Protein AF-A0A841X138-F1 (afdb_monomer)

Mean predicted aligned error: 8.67 Å

Secondary structure (DSSP, 8-state):
-PPPPP--HHHHHHHHHHHHHHHH-TT-B-STT-BHHHHHHHHHHHHHHHHHHHHHHHHHHHHHHHHHHHHHHHHHHHHHHHHHHHHHH-TTSHHHHHTTPPPHHHHHHHHHHHHHHHHHHHHHHHHHHHTS--

Radius of gyration: 35.65 Å; Cα contacts (8 Å, |Δi|>4): 72; chains: 1; bounding box: 62×21×107 Å

Solvent-accessible surface area (backbone atoms only — not comparable to full-atom values): 7563 Å² total; per-residue (Å²): 130,78,71,79,71,79,83,59,71,66,56,57,54,48,53,57,51,49,54,53,48,41,73,76,37,71,79,41,68,76,53,97,78,50,28,48,67,52,54,52,50,54,52,52,50,52,50,53,52,49,51,54,52,38,50,51,45,52,50,52,42,51,53,51,52,53,49,56,52,50,52,53,52,48,52,55,48,51,52,51,49,53,50,49,40,28,68,75,65,30,50,63,30,69,64,28,35,73,76,71,44,76,29,50,65,58,55,52,52,52,54,50,52,53,51,52,54,51,52,53,54,52,54,55,54,53,57,59,58,66,71,69,75,125

Structure (mmCIF, N/CA/C/O backbone):
data_AF-A0A841X138-F1
#
_entry.id   AF-A0A841X138-F1
#
loop_
_atom_site.group_PDB
_atom_site.id
_atom_site.type_symbol
_atom_site.label_atom_id
_atom_site.label_alt_id
_atom_site.label_comp_id
_atom_site.label_asym_id
_atom_site.label_entity_id
_atom_site.label_seq_id
_atom_site.pdbx_PDB_ins_code
_atom_site.Cartn_x
_atom_site.Cartn_y
_atom_site.Cartn_z
_atom_site.occupancy
_atom_site.B_iso_or_equiv
_atom_site.auth_seq_id
_atom_site.auth_comp_id
_atom_site.auth_asym_id
_atom_site.auth_atom_id
_atom_site.pdbx_PDB_model_num
ATOM 1 N N . MET A 1 1 ? -3.037 4.052 -7.165 1.00 61.28 1 MET A N 1
ATOM 2 C CA . MET A 1 1 ? -3.994 4.812 -6.335 1.00 61.28 1 MET A CA 1
ATOM 3 C C . MET A 1 1 ? -3.786 4.391 -4.898 1.00 61.28 1 MET A C 1
ATOM 5 O O . MET A 1 1 ? -3.659 3.192 -4.680 1.00 61.28 1 MET A O 1
ATOM 9 N N . SER A 1 2 ? -3.688 5.354 -3.982 1.00 70.69 2 SER A N 1
ATOM 10 C CA . SER A 1 2 ? -3.553 5.088 -2.545 1.00 70.69 2 SER A CA 1
ATOM 11 C C . SER A 1 2 ? -4.780 4.328 -2.035 1.00 70.69 2 SER A C 1
ATOM 13 O O . SER A 1 2 ? -5.912 4.613 -2.450 1.00 70.69 2 SER A O 1
ATOM 15 N N . GLN A 1 3 ? -4.545 3.322 -1.197 1.00 76.69 3 GLN A N 1
ATOM 16 C CA . GLN A 1 3 ? -5.586 2.559 -0.530 1.00 76.69 3 GLN A CA 1
ATOM 17 C C . GLN A 1 3 ? -6.413 3.493 0.359 1.00 76.69 3 GLN A C 1
ATOM 19 O O . GLN A 1 3 ? -5.894 4.271 1.159 1.00 76.69 3 GLN A O 1
ATOM 24 N N . ARG A 1 4 ? -7.741 3.432 0.224 1.00 83.94 4 ARG A N 1
ATOM 25 C CA . ARG A 1 4 ? -8.632 4.278 1.025 1.00 83.94 4 ARG A CA 1
ATOM 26 C C . ARG A 1 4 ? -8.639 3.784 2.468 1.00 83.94 4 ARG A C 1
ATOM 28 O O . ARG A 1 4 ? -8.944 2.619 2.717 1.00 83.94 4 ARG A O 1
ATOM 35 N N . LYS A 1 5 ? -8.374 4.688 3.415 1.00 87.56 5 LYS A N 1
ATOM 36 C CA . LYS A 1 5 ? -8.544 4.411 4.847 1.00 87.56 5 LYS A CA 1
ATOM 37 C C . LYS A 1 5 ? -9.998 4.031 5.141 1.00 87.56 5 LYS A C 1
ATOM 39 O O . LYS A 1 5 ? -10.932 4.613 4.585 1.00 87.56 5 LYS A O 1
ATOM 44 N N . ARG A 1 6 ? -10.186 3.060 6.029 1.00 90.50 6 ARG A N 1
ATOM 45 C CA . ARG A 1 6 ? -11.492 2.576 6.472 1.00 90.50 6 ARG A CA 1
ATOM 46 C C . ARG A 1 6 ? -12.051 3.480 7.568 1.00 90.50 6 ARG A C 1
ATOM 48 O O . ARG A 1 6 ? -11.351 3.818 8.520 1.00 90.50 6 ARG A O 1
ATOM 55 N N . THR A 1 7 ? -13.336 3.801 7.468 1.00 91.12 7 THR A N 1
ATOM 56 C CA . THR A 1 7 ? -14.128 4.425 8.537 1.00 91.12 7 THR A CA 1
ATOM 57 C C . THR A 1 7 ? -15.152 3.424 9.082 1.00 91.12 7 THR A C 1
ATOM 59 O O . THR A 1 7 ? -15.491 2.443 8.414 1.00 91.12 7 THR A O 1
ATOM 62 N N . SER A 1 8 ? -15.632 3.632 10.312 1.00 94.12 8 SER A N 1
ATOM 63 C CA . SER A 1 8 ? -16.603 2.739 10.957 1.00 94.12 8 SER A CA 1
ATOM 64 C C . SER A 1 8 ? -17.780 3.522 11.529 1.00 94.12 8 SER A C 1
ATOM 66 O O . SER A 1 8 ? -17.692 4.081 12.617 1.00 94.12 8 SER A O 1
ATOM 68 N N . ARG A 1 9 ? -18.920 3.490 10.828 1.00 95.38 9 ARG A N 1
ATOM 69 C CA . ARG A 1 9 ? -20.197 4.026 11.341 1.00 95.38 9 ARG A CA 1
ATOM 70 C C . ARG A 1 9 ? -20.684 3.280 12.586 1.00 95.38 9 ARG A C 1
ATOM 72 O O . ARG A 1 9 ? -21.420 3.824 13.396 1.00 95.38 9 ARG A O 1
ATOM 79 N N . VAL A 1 10 ? -20.292 2.012 12.732 1.00 96.75 10 VAL A N 1
ATOM 80 C CA . VAL A 1 10 ? -20.637 1.200 13.906 1.00 96.75 10 VAL A CA 1
ATOM 81 C C . VAL A 1 10 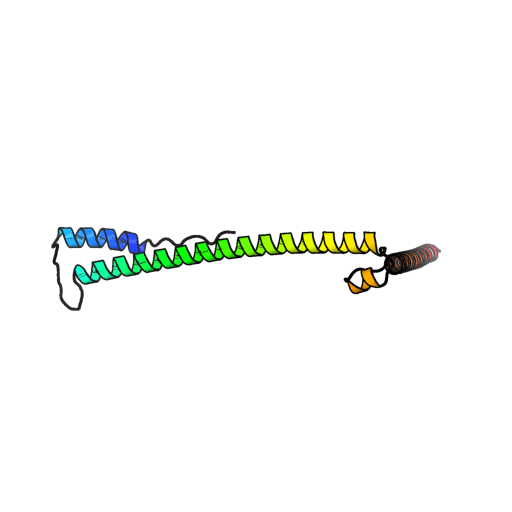? -19.946 1.745 15.154 1.00 96.75 10 VAL A C 1
ATOM 83 O O . VAL A 1 10 ? -20.585 1.801 16.197 1.00 96.75 10 VAL A O 1
ATOM 86 N N . LEU A 1 11 ? -18.684 2.176 15.036 1.00 95.88 11 LEU A N 1
ATOM 87 C CA . LEU A 1 11 ? -17.933 2.773 16.143 1.00 95.88 11 LEU A CA 1
ATOM 88 C C . LEU A 1 11 ? -18.579 4.091 16.592 1.00 95.88 11 LEU A C 1
ATOM 90 O O . LEU A 1 11 ? -18.896 4.237 17.765 1.00 95.88 11 LEU A O 1
ATOM 94 N N . GLU A 1 12 ? -18.877 4.980 15.645 1.00 95.81 12 GLU A N 1
ATOM 95 C CA . GLU A 1 12 ? -19.567 6.253 15.904 1.00 95.81 12 GLU A CA 1
ATOM 96 C C . GLU A 1 12 ? -20.919 6.037 16.610 1.00 95.81 12 GLU A C 1
ATOM 98 O O . GLU A 1 12 ? -21.197 6.609 17.664 1.00 95.81 12 GLU A O 1
ATOM 103 N N . ASN A 1 13 ? -21.740 5.120 16.092 1.00 96.9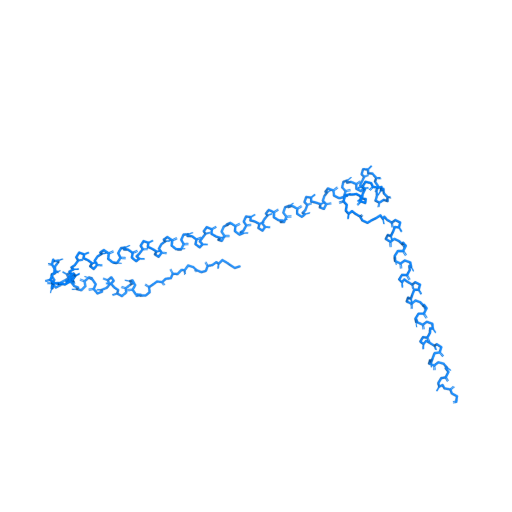4 13 ASN A N 1
ATOM 104 C CA . ASN A 1 13 ? -23.020 4.783 16.713 1.00 96.94 13 ASN A CA 1
ATOM 105 C C . ASN A 1 13 ? -22.861 4.145 18.104 1.00 96.94 13 ASN A C 1
ATOM 107 O O . ASN A 1 13 ? -23.710 4.350 18.973 1.00 96.94 13 ASN A O 1
ATOM 111 N N . ALA A 1 14 ? -21.820 3.336 18.317 1.00 96.88 14 ALA A N 1
ATOM 112 C CA . ALA A 1 14 ? -21.542 2.702 19.602 1.00 96.88 14 ALA A CA 1
ATOM 113 C C . ALA A 1 14 ? -21.140 3.734 20.664 1.00 96.88 14 ALA A C 1
ATOM 115 O O . ALA A 1 14 ? -21.632 3.660 21.786 1.00 96.88 14 ALA A O 1
ATOM 116 N N . GLU A 1 15 ? -20.325 4.725 20.304 1.00 96.06 15 GLU A N 1
ATOM 117 C CA . GLU A 1 15 ? -19.913 5.822 21.186 1.00 96.06 15 GLU A CA 1
ATOM 118 C C . GLU A 1 15 ? -21.105 6.681 21.632 1.00 96.06 15 GLU A C 1
ATOM 120 O O . GLU A 1 15 ? -21.258 6.948 22.826 1.00 96.06 15 GLU A O 1
ATOM 125 N N . LEU A 1 16 ? -22.001 7.040 20.703 1.00 97.50 16 LEU A N 1
ATOM 126 C CA . LEU A 1 16 ? -23.229 7.780 21.025 1.00 97.50 16 LEU A CA 1
ATOM 127 C C . LEU A 1 16 ? -24.126 6.998 21.995 1.00 97.50 16 LEU A C 1
ATOM 129 O O . LEU A 1 16 ? -24.616 7.543 22.986 1.00 97.50 16 LEU A O 1
ATOM 133 N N . LYS A 1 17 ? -24.312 5.697 21.745 1.00 96.62 17 LYS A N 1
ATOM 134 C CA . LYS A 1 17 ? -25.084 4.822 22.640 1.00 96.62 17 LYS A CA 1
ATOM 135 C C . LYS A 1 17 ? -24.422 4.689 24.008 1.00 96.62 17 LYS A C 1
ATOM 137 O O . LYS A 1 17 ? -25.114 4.731 25.020 1.00 96.62 17 LYS A O 1
ATOM 142 N N . PHE A 1 18 ? -23.100 4.562 24.051 1.00 96.69 18 PHE A N 1
ATOM 143 C CA . PHE A 1 18 ? -22.341 4.457 25.292 1.00 96.69 18 PHE A CA 1
ATOM 144 C C . PHE A 1 18 ? -22.454 5.721 26.154 1.00 96.69 18 PHE A C 1
ATOM 146 O O . PHE A 1 18 ? -22.628 5.618 27.369 1.00 96.69 18 PHE A O 1
ATOM 153 N N . ALA A 1 19 ? -22.438 6.906 25.536 1.00 96.00 19 ALA A N 1
ATOM 154 C CA . ALA A 1 19 ? -22.709 8.165 26.228 1.00 96.00 19 ALA A CA 1
ATOM 155 C C . ALA A 1 19 ? -24.120 8.186 26.842 1.00 96.00 19 ALA A C 1
ATOM 157 O O . ALA A 1 19 ? -24.278 8.557 28.004 1.00 96.00 19 ALA A O 1
ATOM 158 N N . GLY A 1 20 ? -25.127 7.711 26.099 1.00 96.31 20 GLY A N 1
ATOM 159 C CA . GLY A 1 20 ? -26.491 7.549 26.611 1.00 96.31 20 GLY A CA 1
ATOM 160 C C . GLY A 1 20 ? -26.578 6.585 27.800 1.00 96.31 20 GLY A C 1
ATOM 161 O O . GLY A 1 20 ? -27.198 6.910 28.807 1.00 96.31 20 GLY A O 1
ATOM 162 N N . VAL A 1 21 ? -25.901 5.433 27.732 1.00 94.94 21 VAL A N 1
ATOM 163 C CA . VAL A 1 21 ? -25.843 4.463 28.843 1.00 94.94 21 VAL A CA 1
ATOM 164 C C . VAL A 1 21 ? -25.215 5.089 30.091 1.00 94.94 21 VAL A C 1
ATOM 166 O O . VAL A 1 21 ? -25.771 4.966 31.181 1.00 94.94 21 VAL A O 1
ATOM 169 N N . LYS A 1 22 ? -24.104 5.820 29.938 1.00 93.94 22 LYS A N 1
ATOM 170 C CA . LYS A 1 22 ? -23.457 6.530 31.052 1.00 93.94 22 LYS A CA 1
ATOM 171 C C . LYS A 1 22 ? -24.341 7.606 31.675 1.00 93.94 22 LYS A C 1
ATOM 173 O O . LYS A 1 22 ? -24.268 7.799 32.883 1.00 93.94 22 LYS A O 1
ATOM 178 N N . ALA A 1 23 ? -25.162 8.288 30.877 1.00 95.44 23 ALA A N 1
ATOM 179 C CA . ALA A 1 23 ? -26.100 9.289 31.380 1.00 95.44 23 ALA A CA 1
ATOM 180 C C . ALA A 1 23 ? -27.207 8.672 32.254 1.00 95.44 23 ALA A C 1
ATOM 182 O O . ALA A 1 23 ? -27.699 9.335 33.162 1.00 95.44 23 ALA A O 1
ATOM 183 N N . ILE A 1 24 ? -27.577 7.411 32.002 1.00 93.62 24 ILE A N 1
ATOM 184 C CA . ILE A 1 24 ? -28.536 6.665 32.829 1.00 93.62 24 ILE A CA 1
ATOM 185 C C . ILE A 1 24 ? -27.866 6.206 34.128 1.00 93.62 24 ILE A C 1
ATOM 187 O O . ILE A 1 24 ? -28.371 6.463 35.217 1.00 93.62 24 ILE A O 1
ATOM 191 N N . ASN A 1 25 ? -26.739 5.500 34.013 1.00 91.69 25 ASN A N 1
ATOM 192 C CA . ASN A 1 25 ? -25.956 5.031 35.151 1.00 91.69 25 ASN A CA 1
ATOM 193 C C . ASN A 1 25 ? -24.500 4.805 34.724 1.00 91.69 25 ASN A C 1
ATOM 195 O O . ASN A 1 25 ? -24.198 3.945 33.894 1.00 91.69 25 ASN A O 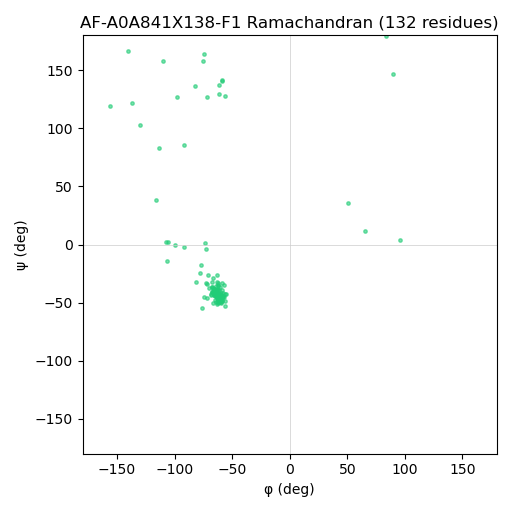1
ATOM 199 N N . THR A 1 26 ? -23.580 5.539 35.347 1.00 90.88 26 THR A N 1
ATOM 200 C CA . THR A 1 26 ? -22.142 5.460 35.068 1.00 90.88 26 THR A CA 1
ATOM 201 C C . THR A 1 26 ? -21.577 4.048 35.241 1.00 90.88 26 THR A C 1
ATOM 203 O O . THR A 1 26 ? -20.713 3.642 34.467 1.00 90.88 26 THR A O 1
ATOM 206 N N . ASN A 1 27 ? -22.093 3.278 36.200 1.00 91.50 27 ASN A N 1
ATOM 207 C CA . ASN A 1 27 ? -21.630 1.930 36.535 1.00 91.50 27 ASN A CA 1
ATOM 208 C C . ASN A 1 27 ? -22.723 0.883 36.279 1.00 91.50 27 ASN A C 1
ATOM 210 O O . ASN A 1 27 ? -22.889 -0.044 37.069 1.00 91.50 27 ASN A O 1
ATOM 214 N N . LEU A 1 28 ? -23.496 1.053 35.201 1.00 93.44 28 LEU A N 1
ATOM 215 C CA . LEU A 1 28 ? -24.522 0.091 34.811 1.00 93.44 28 LEU A CA 1
ATOM 216 C C . LEU A 1 28 ? -23.925 -1.311 34.618 1.00 93.44 28 LEU A C 1
ATOM 218 O O . LEU A 1 28 ? -22.982 -1.495 33.842 1.00 93.44 28 LEU A O 1
ATOM 222 N N . ASP A 1 29 ? -24.537 -2.288 35.279 1.00 94.19 29 ASP A N 1
ATOM 223 C CA . ASP A 1 29 ? -24.295 -3.714 35.095 1.00 94.19 29 ASP A CA 1
ATOM 224 C C . ASP A 1 29 ? -25.643 -4.437 35.073 1.00 94.19 29 ASP A C 1
ATOM 226 O O . ASP A 1 29 ? -26.441 -4.305 36.001 1.00 94.19 29 ASP A O 1
ATOM 230 N N . ILE A 1 30 ? -25.916 -5.138 33.975 1.00 92.31 30 ILE A N 1
ATOM 231 C CA . ILE A 1 30 ? -27.171 -5.862 33.738 1.00 92.31 30 ILE A CA 1
ATOM 232 C C . ILE A 1 30 ? -26.940 -7.382 33.888 1.00 92.31 30 ILE A C 1
ATOM 234 O O . ILE A 1 30 ? -27.867 -8.171 33.730 1.00 92.31 30 ILE A O 1
ATOM 238 N N . GLY A 1 31 ? -25.720 -7.812 34.234 1.00 91.75 31 GLY A N 1
ATOM 239 C CA . GLY A 1 31 ? -25.323 -9.218 34.225 1.00 91.75 31 GLY A CA 1
ATOM 240 C C . GLY A 1 31 ? -24.887 -9.697 32.837 1.00 91.75 31 GLY A C 1
ATOM 241 O O . GLY A 1 31 ? -24.841 -8.931 31.874 1.00 91.75 31 GLY A O 1
ATOM 242 N N . ASP A 1 32 ? -24.492 -10.969 32.740 1.00 85.38 32 ASP A N 1
ATOM 243 C CA . ASP A 1 32 ? -24.091 -11.631 31.486 1.00 85.38 32 ASP A CA 1
ATOM 244 C C . ASP A 1 32 ? -23.036 -10.873 30.650 1.00 85.38 32 ASP A C 1
ATOM 246 O O . ASP A 1 32 ? -23.046 -10.903 29.421 1.00 85.38 32 ASP A O 1
ATOM 250 N N . ASN A 1 33 ? -22.087 -10.197 31.311 1.00 86.81 33 ASN A N 1
ATOM 251 C CA . ASN A 1 33 ? -21.056 -9.335 30.703 1.00 86.81 33 ASN A CA 1
ATOM 252 C C . ASN A 1 33 ? -21.577 -8.070 29.995 1.00 86.81 33 ASN A C 1
ATOM 254 O O . ASN A 1 33 ? -20.803 -7.387 29.315 1.00 86.81 33 ASN A O 1
ATOM 258 N N . TYR A 1 34 ? -22.845 -7.710 30.171 1.00 91.69 34 TYR A N 1
ATOM 259 C CA . TYR A 1 34 ? -23.409 -6.464 29.664 1.00 91.69 34 TYR A CA 1
ATOM 260 C C . TYR A 1 34 ? -23.308 -5.367 30.724 1.00 91.69 34 TYR A C 1
ATOM 262 O O . TYR A 1 34 ? -24.239 -5.098 31.481 1.00 91.69 34 TYR A O 1
ATOM 270 N N . ASN A 1 35 ? -22.149 -4.710 30.754 1.00 94.50 35 ASN A N 1
ATOM 271 C CA . ASN A 1 35 ? -21.873 -3.591 31.649 1.00 94.50 35 ASN A CA 1
ATOM 272 C C . ASN A 1 35 ? -21.064 -2.483 30.963 1.00 94.50 35 ASN A C 1
ATOM 274 O O . ASN A 1 35 ? -20.487 -2.669 29.883 1.00 94.50 35 ASN A O 1
ATOM 278 N N . THR A 1 36 ? -21.002 -1.314 31.604 1.00 94.06 36 THR A N 1
ATOM 279 C CA . THR A 1 36 ? -20.297 -0.135 31.076 1.00 94.06 36 THR A CA 1
ATOM 280 C C . THR A 1 36 ? -18.810 -0.415 30.820 1.00 94.06 36 THR A C 1
ATOM 282 O O . THR A 1 36 ? -18.244 0.103 29.857 1.00 94.06 36 THR A O 1
ATOM 285 N N . ILE A 1 37 ? -18.171 -1.266 31.631 1.00 94.75 37 ILE A N 1
ATOM 286 C CA . ILE A 1 37 ? -16.751 -1.614 31.477 1.00 94.75 37 ILE A CA 1
ATOM 287 C C . ILE A 1 37 ? -16.539 -2.404 30.184 1.00 94.75 37 ILE A C 1
ATOM 289 O O . ILE A 1 37 ? -15.685 -2.045 29.373 1.00 94.75 37 ILE A O 1
ATOM 293 N N . LYS A 1 38 ? -17.337 -3.451 29.953 1.00 95.75 38 LYS A N 1
ATOM 294 C CA . LYS A 1 38 ? -17.215 -4.293 28.761 1.00 95.75 38 LYS A CA 1
ATOM 295 C C . LYS A 1 38 ? -17.563 -3.529 27.488 1.00 95.75 38 LYS A C 1
ATOM 297 O O . LYS A 1 38 ? -16.894 -3.701 26.471 1.00 95.75 38 LYS A O 1
ATOM 302 N N . PHE A 1 39 ? -18.559 -2.647 27.552 1.00 95.75 39 PHE A N 1
ATOM 303 C CA . PHE A 1 39 ? -18.911 -1.777 26.433 1.00 95.75 39 PHE A CA 1
ATOM 304 C C . PHE A 1 39 ? -17.740 -0.840 26.076 1.00 95.75 39 PHE A C 1
ATOM 306 O O . PHE A 1 39 ? -17.327 -0.791 24.917 1.00 95.75 39 PHE A O 1
ATOM 313 N N . ALA A 1 40 ? -17.128 -0.181 27.068 1.00 95.88 40 ALA A N 1
ATOM 314 C CA . ALA A 1 40 ? -15.943 0.651 26.848 1.00 95.88 40 ALA A CA 1
ATOM 315 C C . ALA A 1 40 ? -14.785 -0.145 26.224 1.00 95.88 40 ALA A C 1
ATOM 317 O O . ALA A 1 40 ? -14.183 0.302 25.251 1.00 95.88 40 ALA A O 1
ATOM 318 N N . GLN A 1 41 ? -14.511 -1.347 26.745 1.00 96.81 41 GLN A N 1
ATOM 319 C CA . GLN A 1 41 ? -13.460 -2.225 26.225 1.00 96.81 41 GLN A CA 1
ATOM 320 C C . GLN A 1 41 ? -13.667 -2.564 24.745 1.00 96.81 41 GLN A C 1
ATOM 322 O O . GLN A 1 41 ? -12.718 -2.487 23.973 1.00 96.81 41 GLN A O 1
ATOM 327 N N . LEU A 1 42 ? -14.894 -2.900 24.335 1.00 97.19 42 LEU A N 1
ATOM 328 C CA . LEU A 1 42 ? -15.197 -3.231 22.939 1.00 97.19 42 LEU A CA 1
ATOM 329 C C . LEU A 1 42 ? -15.071 -2.020 22.004 1.00 97.19 42 LEU A C 1
ATOM 331 O O . LEU A 1 42 ? -14.619 -2.171 20.867 1.00 97.19 42 LEU A O 1
ATOM 335 N N . ILE A 1 43 ? -15.445 -0.822 22.469 1.00 97.44 43 ILE A N 1
ATOM 336 C CA . ILE A 1 43 ? -15.246 0.427 21.717 1.00 97.44 43 ILE A CA 1
ATOM 337 C C . ILE A 1 43 ? -13.751 0.670 21.485 1.00 97.44 43 ILE A C 1
ATOM 339 O O . ILE A 1 43 ? -13.340 0.877 20.342 1.00 97.44 43 ILE A O 1
ATOM 343 N N . GLU A 1 44 ? -12.933 0.595 22.537 1.00 97.69 44 GLU A N 1
ATOM 344 C CA . GLU A 1 44 ? -11.487 0.819 22.419 1.00 97.69 44 GLU A CA 1
ATOM 345 C C . GLU A 1 44 ? -10.785 -0.273 21.608 1.00 97.69 44 GLU A C 1
ATOM 347 O O . GLU A 1 44 ? -9.888 0.022 20.814 1.00 97.69 44 GLU A O 1
ATOM 352 N N . GLU A 1 45 ? -11.214 -1.530 21.737 1.00 97.62 45 GLU A N 1
ATOM 353 C CA . GLU A 1 45 ? -10.703 -2.627 20.919 1.00 97.62 45 GLU A CA 1
ATOM 354 C C . GLU A 1 45 ? -10.965 -2.364 19.431 1.00 97.62 45 GLU A C 1
ATOM 356 O O 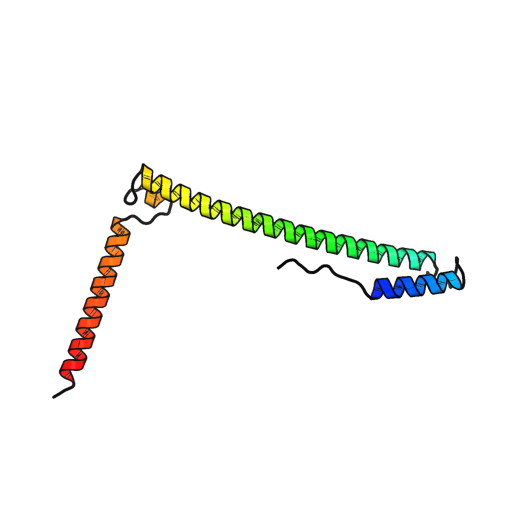. GLU A 1 45 ? -10.042 -2.428 18.611 1.00 97.62 45 GLU A O 1
ATOM 361 N N . LEU A 1 46 ? -12.204 -2.005 19.075 1.00 97.25 46 LEU A N 1
ATOM 362 C CA . LEU A 1 46 ? -12.562 -1.697 17.694 1.00 97.25 46 LEU A CA 1
ATOM 363 C C . LEU A 1 46 ? -11.799 -0.476 17.170 1.00 97.25 46 LEU A C 1
ATOM 365 O O . LEU A 1 46 ? -11.310 -0.512 16.037 1.00 97.25 46 LEU A O 1
ATOM 369 N N . ARG A 1 47 ? -11.667 0.584 17.977 1.00 97.00 47 ARG A N 1
ATOM 370 C CA . ARG A 1 47 ? -10.913 1.790 17.612 1.00 97.00 47 ARG A CA 1
ATOM 371 C C . ARG A 1 47 ? -9.450 1.457 17.326 1.00 97.00 47 ARG A C 1
ATOM 373 O O . ARG A 1 47 ? -8.961 1.766 16.241 1.00 97.00 47 ARG A O 1
ATOM 380 N N . THR A 1 48 ? -8.796 0.736 18.234 1.00 97.44 48 THR A N 1
ATOM 381 C CA . THR A 1 48 ? -7.385 0.336 18.103 1.00 97.44 48 THR A CA 1
ATOM 382 C C . THR A 1 48 ? -7.162 -0.534 16.866 1.00 97.44 48 THR A C 1
ATOM 384 O O . THR A 1 48 ? -6.215 -0.336 16.105 1.00 97.44 48 THR A O 1
ATOM 387 N N . LYS A 1 49 ? -8.051 -1.505 16.612 1.00 97.19 49 LYS A N 1
ATOM 388 C CA . LYS A 1 49 ? -7.954 -2.362 15.421 1.00 97.19 49 LYS A CA 1
ATOM 389 C C . LYS A 1 49 ? -8.173 -1.580 14.127 1.00 97.19 49 LYS A C 1
ATOM 391 O O . LYS A 1 49 ? -7.488 -1.857 13.141 1.00 97.19 49 LYS A O 1
ATOM 396 N N . LEU A 1 50 ? -9.100 -0.621 14.117 1.00 96.50 50 LEU A N 1
ATOM 397 C CA . LEU A 1 50 ? -9.356 0.230 12.956 1.00 96.50 50 LEU A CA 1
ATOM 398 C C . LEU A 1 50 ? -8.157 1.134 12.647 1.00 96.50 50 LEU A C 1
ATOM 400 O O . LEU A 1 50 ? -7.764 1.254 11.486 1.00 96.50 50 LEU A O 1
ATOM 404 N N . GLU A 1 51 ? -7.559 1.729 13.676 1.00 96.06 51 GLU A N 1
ATOM 405 C CA . GLU A 1 51 ? -6.362 2.555 13.542 1.00 96.06 51 GLU A CA 1
ATOM 406 C C . GLU A 1 51 ? -5.176 1.741 13.020 1.00 96.06 51 GLU A C 1
ATOM 408 O O . GLU A 1 51 ? -4.613 2.088 11.982 1.00 96.06 51 GLU A O 1
ATOM 413 N N . ASN A 1 52 ? -4.877 0.595 13.639 1.00 96.88 52 ASN A N 1
ATOM 414 C CA . ASN A 1 52 ? -3.811 -0.300 13.184 1.00 96.88 52 ASN A CA 1
ATOM 415 C C . ASN A 1 52 ? -3.996 -0.724 11.722 1.00 96.88 52 ASN A C 1
ATOM 417 O O . ASN A 1 52 ? -3.042 -0.715 10.946 1.00 96.88 52 ASN A O 1
ATOM 421 N N . HIS A 1 53 ? -5.225 -1.058 11.322 1.00 95.69 53 HIS A N 1
ATOM 422 C CA . HIS A 1 53 ? -5.531 -1.400 9.937 1.00 95.69 53 HIS A CA 1
ATOM 423 C C . HIS A 1 53 ? -5.223 -0.242 8.976 1.00 95.69 53 HIS A C 1
ATOM 425 O O . HIS A 1 53 ? -4.564 -0.442 7.957 1.00 95.69 53 HIS A O 1
ATOM 431 N N . ASN A 1 54 ? -5.647 0.977 9.309 1.00 95.56 54 ASN A N 1
ATOM 432 C CA . ASN A 1 54 ? -5.395 2.157 8.482 1.00 95.56 54 ASN A CA 1
ATOM 433 C C . ASN A 1 54 ? -3.907 2.538 8.423 1.00 95.56 54 ASN A C 1
ATOM 435 O O . ASN A 1 54 ? -3.437 3.020 7.386 1.00 95.56 54 ASN A O 1
ATOM 439 N N . THR A 1 55 ? -3.160 2.301 9.501 1.00 94.69 55 THR A N 1
ATOM 440 C CA . THR A 1 55 ? -1.702 2.468 9.533 1.00 94.69 55 THR A CA 1
ATOM 441 C C . THR A 1 55 ? -1.030 1.475 8.593 1.00 94.69 55 THR A C 1
ATOM 443 O O . THR A 1 55 ? -0.257 1.895 7.738 1.00 94.69 55 THR A O 1
ATOM 446 N N . ILE A 1 56 ? -1.403 0.191 8.654 1.00 95.62 56 ILE A N 1
ATOM 447 C CA . ILE A 1 56 ? -0.892 -0.843 7.739 1.00 95.62 56 ILE A CA 1
ATOM 448 C C . ILE A 1 56 ? -1.174 -0.472 6.278 1.00 95.62 56 ILE A C 1
ATOM 450 O O . ILE A 1 56 ? -0.272 -0.559 5.447 1.00 95.62 56 ILE A O 1
ATOM 454 N N . LEU A 1 57 ? -2.389 -0.010 5.956 1.00 95.25 57 LEU A N 1
ATOM 455 C CA . LEU A 1 57 ? -2.712 0.457 4.601 1.00 95.25 57 LEU A CA 1
ATOM 456 C C . LEU A 1 57 ? -1.788 1.598 4.150 1.00 95.25 57 LEU A C 1
ATOM 458 O O . LEU A 1 57 ? -1.303 1.584 3.022 1.00 95.25 57 LEU A O 1
ATOM 462 N N . SER A 1 58 ? -1.498 2.547 5.043 1.00 93.06 58 SER A N 1
ATOM 463 C CA . SER A 1 58 ? -0.597 3.668 4.742 1.00 93.06 58 SER A CA 1
ATOM 464 C C . SER A 1 58 ? 0.844 3.191 4.510 1.00 93.06 58 SER A C 1
ATOM 466 O O . SER A 1 58 ? 1.516 3.667 3.598 1.00 93.06 58 SER A O 1
ATOM 468 N N . THR A 1 59 ? 1.313 2.213 5.290 1.00 94.69 59 THR A N 1
ATOM 469 C CA . THR A 1 59 ? 2.637 1.600 5.107 1.00 94.69 59 THR A CA 1
ATOM 470 C C . THR A 1 59 ? 2.740 0.846 3.781 1.00 94.69 59 THR A C 1
ATOM 472 O O . THR A 1 59 ? 3.744 0.978 3.086 1.00 94.69 59 THR A O 1
ATOM 475 N N . ILE A 1 60 ? 1.702 0.093 3.399 1.00 94.62 60 ILE A N 1
ATOM 476 C CA . ILE A 1 60 ? 1.648 -0.613 2.108 1.00 94.62 60 ILE A CA 1
ATOM 477 C C . ILE A 1 60 ? 1.732 0.383 0.949 1.00 94.62 60 ILE A C 1
ATOM 479 O O . ILE A 1 60 ? 2.488 0.163 0.004 1.00 94.62 60 ILE A O 1
ATOM 483 N N . ASP A 1 61 ? 0.991 1.489 1.029 1.00 93.69 61 ASP A N 1
ATOM 484 C CA . ASP A 1 61 ? 1.040 2.538 0.011 1.00 93.69 61 ASP A CA 1
ATOM 485 C C . ASP A 1 61 ? 2.440 3.159 -0.111 1.00 93.69 61 ASP A C 1
ATOM 487 O O . ASP A 1 61 ? 2.933 3.314 -1.229 1.00 93.69 61 ASP A O 1
ATOM 491 N N . SER A 1 62 ? 3.102 3.469 1.013 1.00 93.31 62 SER A N 1
ATOM 492 C CA . SER A 1 62 ? 4.483 3.989 1.012 1.00 93.31 62 SER A CA 1
ATOM 493 C C . SER A 1 62 ? 5.453 2.997 0.376 1.00 93.31 62 SER A C 1
ATOM 495 O O . SER A 1 62 ? 6.179 3.344 -0.553 1.00 93.31 62 SER A O 1
ATOM 497 N N . SER A 1 63 ? 5.401 1.736 0.812 1.00 95.56 63 SER A N 1
ATOM 498 C CA . SER A 1 63 ? 6.260 0.669 0.292 1.00 95.56 63 SER A CA 1
ATOM 499 C C . SER A 1 63 ? 6.086 0.479 -1.217 1.00 95.56 63 SER A C 1
ATOM 501 O O . SER A 1 63 ? 7.064 0.300 -1.943 1.00 95.56 63 SER A O 1
ATOM 503 N N . LYS A 1 64 ? 4.850 0.585 -1.718 1.00 95.44 64 LYS A N 1
ATOM 504 C CA . LYS A 1 64 ? 4.576 0.526 -3.154 1.00 95.44 64 LYS A CA 1
ATOM 505 C C . LYS A 1 64 ? 5.223 1.686 -3.914 1.00 95.44 64 LYS A C 1
ATOM 507 O O . LYS A 1 64 ? 5.812 1.463 -4.967 1.00 95.44 64 LYS A O 1
ATOM 512 N N . ILE A 1 65 ?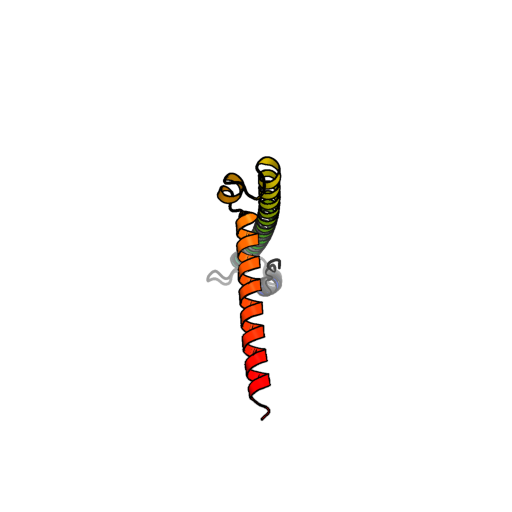 5.118 2.909 -3.395 1.00 95.94 65 ILE A N 1
ATOM 513 C CA . ILE A 1 65 ? 5.727 4.092 -4.019 1.00 95.94 65 ILE A CA 1
ATOM 514 C C . ILE A 1 65 ? 7.252 3.947 -4.068 1.00 95.94 65 ILE A C 1
ATOM 516 O O . ILE A 1 65 ? 7.857 4.226 -5.102 1.00 95.94 65 ILE A O 1
ATOM 520 N N . GLU A 1 66 ? 7.867 3.484 -2.982 1.00 96.62 66 GLU A N 1
ATOM 521 C CA . GLU A 1 66 ? 9.312 3.245 -2.911 1.00 96.62 66 GLU A CA 1
ATOM 522 C C . GLU A 1 66 ? 9.769 2.211 -3.947 1.00 96.62 66 GLU A C 1
ATOM 524 O O . GLU A 1 66 ? 10.757 2.439 -4.649 1.00 96.62 66 GLU A O 1
ATOM 529 N N . LEU A 1 67 ? 9.022 1.112 -4.104 1.00 97.50 67 LEU A N 1
ATOM 530 C CA . LEU A 1 67 ? 9.310 0.094 -5.113 1.00 97.50 67 LEU A CA 1
ATOM 531 C C . LEU A 1 67 ? 9.218 0.668 -6.532 1.00 97.50 67 LEU A C 1
ATOM 533 O O . LEU A 1 67 ? 10.164 0.535 -7.304 1.00 97.50 67 LEU A O 1
ATOM 537 N N . GLU A 1 68 ? 8.131 1.373 -6.856 1.00 97.50 68 GLU A N 1
ATOM 538 C CA . GLU A 1 68 ? 7.944 1.994 -8.176 1.00 97.50 68 GLU A CA 1
ATOM 539 C C . GLU A 1 68 ? 9.049 3.021 -8.489 1.00 97.50 68 GLU A C 1
ATOM 541 O O . GLU A 1 68 ? 9.493 3.155 -9.633 1.00 97.50 68 GLU A O 1
ATOM 546 N N . GLN A 1 69 ? 9.514 3.770 -7.486 1.00 97.88 69 GLN A N 1
ATOM 547 C CA . GLN A 1 69 ? 10.628 4.707 -7.640 1.00 97.88 69 GLN A CA 1
ATOM 548 C C . GLN A 1 69 ? 11.957 3.982 -7.873 1.00 97.88 69 GLN A C 1
ATOM 550 O O . GLN A 1 69 ? 12.741 4.398 -8.733 1.00 97.88 69 GLN A O 1
ATOM 555 N N . LEU A 1 70 ? 12.211 2.897 -7.138 1.00 98.31 70 LEU A N 1
ATOM 556 C CA . LEU A 1 70 ? 13.419 2.095 -7.294 1.00 98.31 70 LEU A CA 1
ATOM 557 C C . LEU A 1 70 ? 13.465 1.406 -8.661 1.00 98.31 70 LEU A C 1
ATOM 559 O O . LEU A 1 70 ? 14.506 1.433 -9.315 1.00 98.31 70 LEU A O 1
ATOM 563 N N . GLU A 1 71 ? 12.341 0.862 -9.126 1.00 98.38 71 GLU A N 1
ATOM 564 C CA . GLU A 1 71 ? 12.203 0.275 -10.461 1.00 98.38 71 GLU A CA 1
ATOM 565 C C . GLU A 1 71 ? 12.520 1.300 -11.552 1.00 98.38 71 GLU A C 1
ATOM 567 O O . GLU A 1 71 ? 13.349 1.038 -12.425 1.00 98.38 71 GLU A O 1
ATOM 572 N N . LYS A 1 72 ? 11.945 2.508 -11.469 1.00 98.19 72 LYS A N 1
ATOM 573 C CA . LYS A 1 72 ? 12.247 3.597 -12.415 1.00 98.19 72 LYS A CA 1
ATOM 574 C C . LYS A 1 72 ? 13.729 3.958 -12.412 1.00 98.19 72 LYS A C 1
ATOM 576 O O . LYS A 1 72 ? 14.335 4.082 -13.475 1.00 98.19 72 LYS A O 1
ATOM 581 N N . LYS A 1 73 ? 14.328 4.091 -11.225 1.00 98.38 73 LYS A N 1
ATOM 582 C CA . LYS A 1 73 ? 15.759 4.382 -11.085 1.00 98.38 73 LYS A CA 1
ATOM 583 C C . LYS A 1 73 ? 16.617 3.280 -11.707 1.00 98.38 73 LYS A C 1
ATOM 585 O O . LYS A 1 73 ? 17.597 3.591 -12.382 1.00 98.38 73 LYS A O 1
ATOM 590 N N . LEU A 1 74 ? 16.256 2.016 -11.492 1.00 98.19 74 LEU A N 1
ATOM 591 C CA . LEU A 1 74 ? 16.982 0.874 -12.035 1.00 98.19 74 LEU A CA 1
ATOM 592 C C . LEU A 1 74 ? 16.891 0.826 -13.562 1.00 98.19 74 LEU A C 1
ATOM 594 O O . LEU A 1 74 ? 17.917 0.644 -14.210 1.00 98.19 74 LEU A O 1
ATOM 598 N N . VAL A 1 75 ? 15.710 1.067 -14.140 1.00 98.25 75 VAL A N 1
ATOM 599 C CA . VAL A 1 75 ? 15.535 1.156 -15.600 1.00 98.25 75 VAL A CA 1
ATOM 600 C C . VAL A 1 75 ? 16.461 2.218 -16.191 1.00 98.25 75 VAL A C 1
ATOM 602 O O . VAL A 1 75 ? 17.269 1.900 -17.064 1.00 98.25 75 VAL A O 1
ATOM 605 N N . SER A 1 76 ? 16.436 3.447 -15.664 1.00 98.12 76 SER A N 1
ATOM 606 C CA . SER A 1 76 ? 17.316 4.517 -16.151 1.00 98.12 76 SER A CA 1
ATOM 607 C C . SER A 1 76 ? 18.800 4.194 -15.954 1.00 98.12 76 SER A C 1
ATOM 609 O O . SER A 1 76 ? 19.635 4.526 -16.795 1.00 98.12 76 SER A O 1
ATOM 611 N N . TYR A 1 77 ? 19.157 3.520 -14.859 1.00 98.12 77 TYR A N 1
ATOM 612 C CA . TYR A 1 77 ? 20.528 3.070 -14.632 1.00 98.12 77 TYR A CA 1
ATOM 613 C C . TYR A 1 77 ? 20.968 2.028 -15.670 1.00 98.12 77 TYR A C 1
ATOM 615 O O . TYR A 1 77 ? 22.058 2.146 -16.230 1.00 98.12 77 TYR A O 1
ATOM 623 N N . CYS A 1 78 ? 20.120 1.043 -15.976 1.00 96.81 78 CYS A N 1
ATOM 624 C CA . CYS A 1 78 ? 20.376 0.043 -17.011 1.00 96.81 78 CYS A CA 1
ATOM 625 C C . CYS A 1 78 ? 20.529 0.680 -18.399 1.00 96.81 78 CYS A C 1
ATOM 627 O O . CYS A 1 78 ? 21.454 0.327 -19.131 1.00 96.81 78 CYS A O 1
ATOM 629 N N . GLU A 1 79 ? 19.681 1.648 -18.752 1.00 96.81 79 GLU A N 1
ATOM 630 C CA . GLU A 1 79 ? 19.786 2.400 -20.010 1.00 96.81 79 GLU A CA 1
ATOM 631 C C . GLU A 1 79 ? 21.123 3.142 -20.118 1.00 96.81 79 GLU A C 1
ATOM 633 O O . GLU A 1 79 ? 21.830 3.022 -21.125 1.00 96.81 79 GLU A O 1
ATOM 638 N N . ASN A 1 80 ? 21.510 3.848 -19.053 1.00 97.81 80 ASN A N 1
ATOM 639 C CA . ASN A 1 80 ? 22.784 4.557 -18.978 1.00 97.81 80 ASN A CA 1
ATOM 640 C C . ASN A 1 80 ? 23.976 3.598 -19.071 1.00 97.81 80 ASN A C 1
ATOM 642 O O . ASN A 1 80 ? 24.931 3.870 -19.800 1.00 97.81 80 ASN A O 1
ATOM 646 N N . MET A 1 81 ? 23.912 2.451 -18.389 1.00 97.12 81 MET A N 1
ATOM 647 C CA . MET A 1 81 ? 24.954 1.427 -18.454 1.00 97.12 81 MET A CA 1
ATOM 648 C C . MET A 1 81 ? 25.092 0.875 -19.878 1.00 97.12 81 MET A C 1
ATOM 650 O O . MET A 1 81 ? 26.198 0.811 -20.412 1.00 97.12 81 MET A O 1
ATOM 654 N N . MET A 1 82 ? 23.979 0.555 -20.542 1.00 97.00 82 MET A N 1
ATOM 655 C CA . MET A 1 82 ? 23.991 0.094 -21.933 1.00 97.00 82 MET A CA 1
ATOM 656 C C . MET A 1 82 ? 24.551 1.147 -22.889 1.00 97.00 82 MET A C 1
ATOM 658 O O . MET A 1 82 ? 25.312 0.814 -23.804 1.00 97.00 82 MET A O 1
ATOM 662 N N . MET A 1 83 ? 24.220 2.422 -22.679 1.00 96.94 83 MET A N 1
ATOM 663 C CA . MET A 1 83 ? 24.793 3.520 -23.452 1.00 96.94 83 MET A CA 1
ATOM 664 C C . MET A 1 83 ? 26.305 3.634 -23.225 1.00 96.94 83 MET A C 1
ATOM 666 O O . MET A 1 83 ? 27.052 3.728 -24.199 1.00 96.94 83 MET A O 1
ATOM 670 N N . GLY A 1 84 ? 26.762 3.542 -21.974 1.00 97.81 84 GLY A N 1
ATOM 671 C CA . GLY A 1 84 ? 28.178 3.561 -21.608 1.00 97.81 84 GLY A CA 1
ATOM 672 C C . GLY A 1 84 ? 28.968 2.390 -22.197 1.00 97.81 84 GLY A C 1
ATOM 673 O O . GLY A 1 84 ? 30.045 2.594 -22.752 1.00 97.81 84 GLY A O 1
ATOM 674 N N . ILE A 1 85 ? 28.418 1.172 -22.171 1.00 97.50 85 ILE A N 1
ATOM 675 C CA . ILE A 1 85 ? 29.029 -0.007 -22.809 1.00 97.50 85 ILE A CA 1
ATOM 676 C C . ILE A 1 85 ? 29.118 0.196 -24.322 1.00 97.50 85 ILE A C 1
ATOM 678 O O . ILE A 1 85 ? 30.170 -0.031 -24.920 1.00 97.50 85 ILE A O 1
ATOM 682 N N . GLY A 1 86 ? 28.039 0.677 -24.944 1.00 97.50 86 GLY A N 1
ATOM 683 C CA . GLY A 1 86 ? 28.023 0.999 -26.368 1.00 97.50 86 GLY A CA 1
ATOM 684 C C . GLY A 1 86 ? 29.011 2.105 -26.747 1.00 97.50 86 GLY A C 1
ATOM 685 O O . GLY A 1 86 ? 29.562 2.058 -27.844 1.00 97.50 86 GLY A O 1
ATOM 686 N N . PHE A 1 87 ? 29.255 3.070 -25.857 1.00 97.38 87 PHE A N 1
ATOM 687 C CA . PHE A 1 87 ? 30.260 4.118 -26.031 1.00 97.38 87 PHE A CA 1
ATOM 688 C C . PHE A 1 87 ? 31.687 3.571 -25.891 1.00 97.38 87 PHE A C 1
ATOM 690 O O . PHE A 1 87 ? 32.528 3.846 -26.739 1.00 97.38 87 PHE A O 1
ATOM 697 N N . LYS A 1 88 ? 31.953 2.756 -24.862 1.00 98.00 88 LYS A N 1
ATOM 698 C CA . LYS A 1 88 ? 33.295 2.249 -24.543 1.00 98.00 88 LYS A CA 1
ATOM 699 C C . LYS A 1 88 ? 33.782 1.159 -25.499 1.00 98.00 88 LYS A C 1
ATOM 701 O O . LYS A 1 88 ? 34.934 1.188 -25.913 1.00 98.00 88 LYS A O 1
ATOM 706 N N . TYR A 1 89 ? 32.927 0.190 -25.818 1.00 97.50 89 TYR A N 1
ATOM 707 C CA . TYR A 1 89 ? 33.296 -0.987 -26.616 1.00 97.50 89 TYR A CA 1
ATOM 708 C C . TYR A 1 89 ? 32.733 -0.936 -28.042 1.00 97.50 89 TYR A C 1
ATOM 710 O O . TYR A 1 89 ? 33.158 -1.693 -28.908 1.00 97.50 89 TYR A O 1
ATOM 718 N N . GLY A 1 90 ? 31.781 -0.039 -28.309 1.00 96.88 90 GLY A N 1
ATOM 719 C CA . GLY A 1 90 ? 31.073 0.044 -29.583 1.00 96.88 90 GLY A CA 1
ATOM 720 C C . GLY A 1 90 ? 29.809 -0.820 -29.616 1.00 96.88 90 GLY A C 1
ATOM 721 O O . GLY A 1 90 ? 29.750 -1.916 -29.058 1.00 96.88 90 GLY A O 1
ATOM 722 N N . LYS A 1 91 ? 28.779 -0.351 -30.333 1.00 96.00 91 LYS A N 1
ATOM 723 C CA . LYS A 1 91 ? 27.468 -1.030 -30.447 1.00 96.00 91 LYS A CA 1
ATOM 724 C C . LYS A 1 91 ? 27.465 -2.300 -31.312 1.00 96.00 91 LYS A C 1
ATOM 726 O O . LYS A 1 91 ? 26.425 -2.936 -31.450 1.00 96.00 91 LYS A O 1
ATOM 731 N N . ASP A 1 92 ? 28.583 -2.648 -31.943 1.00 97.00 92 ASP A N 1
ATOM 732 C CA . ASP A 1 92 ? 28.729 -3.891 -32.719 1.00 97.00 92 ASP A CA 1
ATOM 733 C C . ASP A 1 92 ? 29.620 -4.930 -32.018 1.00 97.00 92 ASP A C 1
ATOM 735 O O . ASP A 1 92 ? 29.865 -6.011 -32.548 1.00 97.00 92 ASP A O 1
ATOM 739 N N . SER A 1 93 ? 30.093 -4.605 -30.812 1.00 97.56 93 SER A N 1
ATOM 740 C CA . SER A 1 93 ? 31.021 -5.430 -30.045 1.00 97.56 93 SER A CA 1
ATOM 741 C C . SER A 1 93 ? 30.368 -6.667 -29.429 1.00 97.56 93 SER A C 1
ATOM 743 O O . SER A 1 93 ? 29.139 -6.788 -29.316 1.00 97.56 93 SER A O 1
ATOM 745 N N . ARG A 1 94 ? 31.214 -7.610 -29.004 1.00 96.94 94 ARG A N 1
ATOM 746 C CA . ARG A 1 94 ? 30.770 -8.803 -28.279 1.00 96.94 94 ARG A CA 1
ATOM 747 C C . ARG A 1 94 ? 30.286 -8.438 -26.879 1.00 96.94 94 ARG A C 1
ATOM 749 O O . ARG A 1 94 ? 29.281 -8.979 -26.441 1.00 96.94 94 ARG A O 1
ATOM 756 N N . GLU A 1 95 ? 30.938 -7.487 -26.229 1.00 97.31 95 GLU A N 1
ATOM 757 C CA . GLU A 1 95 ? 30.637 -6.960 -24.900 1.00 97.31 95 GLU A CA 1
ATOM 758 C C . GLU A 1 95 ? 29.248 -6.325 -24.864 1.00 97.31 95 GLU A C 1
ATOM 760 O O . GLU A 1 95 ? 28.455 -6.622 -23.974 1.00 97.31 95 GLU A O 1
ATOM 765 N N . TYR A 1 96 ? 28.913 -5.519 -25.878 1.00 97.50 96 TYR A N 1
ATOM 766 C CA . TYR A 1 96 ? 27.579 -4.934 -25.999 1.00 97.50 96 TYR A CA 1
ATOM 767 C C . TYR A 1 96 ? 26.496 -6.011 -26.132 1.00 97.50 96 TYR A C 1
ATOM 769 O O . TYR A 1 96 ? 25.436 -5.898 -25.520 1.00 97.50 96 TYR A O 1
ATOM 777 N N . GLN A 1 97 ? 26.778 -7.086 -26.876 1.00 96.19 97 GLN A N 1
ATOM 778 C CA . GLN A 1 97 ? 25.867 -8.226 -26.977 1.00 96.19 97 GLN A CA 1
ATOM 779 C C . GLN A 1 97 ? 25.745 -9.002 -25.662 1.00 96.19 97 GLN A C 1
ATOM 781 O O . GLN A 1 97 ? 24.644 -9.364 -25.259 1.00 96.19 97 GLN A O 1
ATOM 786 N N . MET A 1 98 ? 26.868 -9.249 -24.986 1.00 96.06 98 MET A N 1
ATOM 787 C CA . MET A 1 98 ? 26.902 -9.950 -23.701 1.00 96.06 98 MET A CA 1
ATOM 788 C C . MET A 1 98 ? 26.153 -9.188 -22.606 1.00 96.06 98 MET A C 1
ATOM 790 O O . MET A 1 98 ? 25.543 -9.813 -21.747 1.00 96.06 98 MET A O 1
ATOM 794 N N . ALA A 1 99 ? 26.148 -7.856 -22.667 1.00 94.88 99 ALA A N 1
ATOM 795 C CA . ALA A 1 99 ? 25.365 -6.999 -21.781 1.00 94.88 99 ALA A CA 1
ATOM 796 C C . ALA A 1 99 ? 23.853 -6.993 -22.095 1.00 94.88 99 ALA A C 1
ATOM 798 O O . ALA A 1 99 ? 23.093 -6.291 -21.436 1.00 94.88 99 ALA A O 1
ATOM 799 N N . GLY A 1 100 ? 23.407 -7.761 -23.097 1.00 94.56 100 GLY A N 1
ATOM 800 C CA . GLY A 1 100 ? 22.003 -7.866 -23.504 1.00 94.56 100 GLY A CA 1
ATOM 801 C C . GLY A 1 100 ? 21.610 -6.957 -24.671 1.00 94.56 100 GLY A C 1
ATOM 802 O O . GLY A 1 100 ? 20.445 -6.919 -25.059 1.00 94.56 100 GLY A O 1
ATOM 803 N N . GLY A 1 101 ? 22.558 -6.225 -25.260 1.00 95.00 101 GLY A N 1
ATOM 804 C CA . GLY A 1 101 ? 22.323 -5.414 -26.452 1.00 95.00 101 GLY A CA 1
ATOM 805 C C . GLY A 1 101 ? 22.223 -6.254 -27.726 1.00 95.00 101 GLY A C 1
ATOM 806 O O . GLY A 1 101 ? 22.755 -7.356 -27.826 1.00 95.00 101 GLY A O 1
ATOM 807 N N . VAL A 1 102 ? 21.580 -5.715 -28.762 1.00 96.00 102 VAL A N 1
ATOM 808 C CA . VAL A 1 102 ? 21.622 -6.311 -30.108 1.00 96.00 102 VAL A CA 1
ATOM 809 C C . VAL A 1 102 ? 22.679 -5.580 -30.925 1.00 96.00 102 VAL A C 1
ATOM 811 O O . VAL A 1 102 ? 22.647 -4.354 -31.029 1.00 96.00 102 VAL A O 1
ATOM 814 N N . ARG A 1 103 ? 23.614 -6.325 -31.522 1.00 96.62 103 ARG A N 1
ATOM 815 C CA . ARG A 1 103 ? 24.707 -5.744 -32.314 1.00 96.62 103 ARG A CA 1
ATOM 816 C C . ARG A 1 103 ? 24.180 -4.915 -33.488 1.00 96.62 103 ARG A C 1
ATOM 818 O O . ARG A 1 103 ? 23.221 -5.309 -34.157 1.00 96.62 103 ARG A O 1
ATOM 825 N N . ARG A 1 104 ? 24.829 -3.785 -33.784 1.00 95.25 104 ARG A N 1
ATOM 826 C CA . ARG A 1 104 ? 24.423 -2.865 -34.865 1.00 95.25 104 ARG A CA 1
ATOM 827 C C . ARG A 1 104 ? 24.326 -3.564 -36.226 1.00 95.25 104 ARG A C 1
ATOM 829 O O . ARG A 1 104 ? 23.360 -3.335 -36.953 1.00 95.25 104 ARG A O 1
ATOM 836 N N . SER A 1 105 ? 25.284 -4.424 -36.561 1.00 94.19 105 SER A N 1
ATOM 837 C CA . SER A 1 105 ? 25.277 -5.230 -37.789 1.00 94.19 105 SER A CA 1
ATOM 838 C C . SER A 1 105 ? 24.057 -6.151 -37.867 1.00 94.19 105 SER A C 1
ATOM 840 O O . SER A 1 105 ? 23.403 -6.240 -38.909 1.00 94.19 105 SER A O 1
ATOM 842 N N . GLU A 1 106 ? 23.683 -6.781 -36.753 1.00 94.50 106 GLU A N 1
ATOM 843 C CA . GLU A 1 106 ? 22.518 -7.658 -36.675 1.00 94.50 106 GLU A CA 1
ATOM 844 C C . GLU A 1 106 ? 21.205 -6.881 -36.856 1.00 94.50 106 GLU A C 1
ATOM 846 O O . GLU A 1 106 ? 20.321 -7.332 -37.592 1.00 94.50 106 GLU A O 1
ATOM 851 N N . ILE A 1 107 ? 21.097 -5.689 -36.256 1.00 94.19 107 ILE A N 1
ATOM 852 C CA . ILE A 1 107 ? 19.953 -4.782 -36.445 1.00 94.19 107 ILE A CA 1
ATOM 853 C C . ILE A 1 107 ? 19.803 -4.414 -37.930 1.00 94.19 107 ILE A C 1
ATOM 855 O O . ILE A 1 107 ? 18.709 -4.520 -38.490 1.00 94.19 107 ILE A O 1
ATOM 859 N N . LEU A 1 108 ? 20.900 -4.029 -38.594 1.00 95.06 108 LEU A N 1
ATOM 860 C CA . LEU A 1 108 ? 20.904 -3.669 -40.018 1.00 95.06 108 LEU A CA 1
ATOM 861 C C . LEU A 1 108 ? 20.559 -4.862 -40.921 1.00 95.06 108 LEU A C 1
ATOM 863 O O . LEU A 1 108 ? 19.832 -4.715 -41.906 1.00 95.06 108 LEU A O 1
ATOM 867 N N . ARG A 1 109 ? 21.037 -6.062 -40.578 1.00 94.88 109 ARG A N 1
ATOM 868 C CA . ARG A 1 109 ? 20.693 -7.295 -41.295 1.00 94.88 109 ARG A CA 1
ATOM 869 C C . ARG A 1 109 ? 19.191 -7.577 -41.222 1.00 94.88 109 ARG A C 1
ATOM 871 O O . ARG A 1 109 ? 18.575 -7.837 -42.256 1.00 94.88 109 ARG A O 1
ATOM 878 N N . LYS A 1 110 ? 18.593 -7.487 -40.027 1.00 93.75 110 LYS A N 1
ATOM 879 C CA . LYS A 1 110 ? 17.148 -7.703 -39.821 1.00 93.75 110 LYS A CA 1
ATOM 880 C C . LYS A 1 110 ? 16.314 -6.674 -40.584 1.00 93.75 110 LYS A C 1
ATOM 882 O O . LYS A 1 110 ? 15.382 -7.053 -41.288 1.00 93.75 110 LYS A O 1
ATOM 887 N N . SER A 1 111 ? 16.671 -5.390 -40.520 1.00 94.38 111 SER A N 1
ATOM 888 C CA . SER A 1 111 ? 15.930 -4.341 -41.234 1.00 94.38 111 SER A CA 1
ATOM 889 C C . SER A 1 111 ? 15.993 -4.510 -42.757 1.00 94.38 111 SER A C 1
ATOM 891 O O . SER A 1 111 ? 14.966 -4.391 -43.433 1.00 94.38 111 SER A O 1
ATOM 893 N N . ARG A 1 112 ? 17.164 -4.867 -43.308 1.00 94.69 112 ARG A N 1
ATOM 894 C CA . ARG A 1 112 ? 17.324 -5.167 -44.738 1.00 94.69 112 ARG A CA 1
ATOM 895 C C . ARG A 1 112 ? 16.472 -6.360 -45.161 1.00 94.69 112 ARG A C 1
ATOM 897 O O . ARG A 1 112 ? 15.778 -6.260 -46.170 1.00 94.69 112 ARG A O 1
ATOM 904 N N . ALA A 1 113 ? 16.492 -7.451 -44.395 1.00 94.62 113 ALA A N 1
ATOM 905 C CA . ALA A 1 113 ? 15.680 -8.633 -44.678 1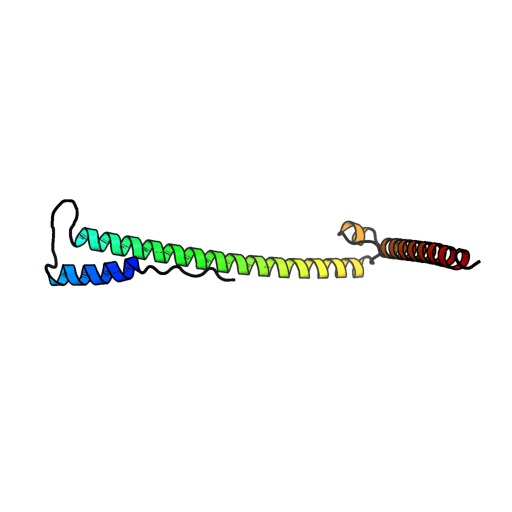.00 94.62 113 ALA A CA 1
ATOM 906 C C . ALA A 1 113 ? 14.178 -8.296 -44.702 1.00 94.62 113 ALA A C 1
ATOM 908 O O . ALA A 1 113 ? 13.479 -8.648 -45.652 1.00 94.62 113 ALA A O 1
ATOM 909 N N . THR A 1 114 ? 13.695 -7.529 -43.720 1.00 95.12 114 THR A N 1
ATOM 910 C CA . THR A 1 114 ? 12.296 -7.078 -43.671 1.00 95.12 114 THR A CA 1
ATOM 911 C C . THR A 1 114 ? 11.927 -6.211 -44.874 1.00 95.12 114 THR A C 1
ATOM 913 O O . THR A 1 114 ? 10.860 -6.395 -45.462 1.00 95.12 114 THR A O 1
ATOM 916 N N . ARG A 1 115 ? 12.804 -5.283 -45.282 1.00 94.31 115 ARG A N 1
ATOM 917 C CA . ARG A 1 115 ? 12.572 -4.432 -46.460 1.00 94.31 115 ARG A CA 1
ATOM 918 C C . ARG A 1 115 ? 12.491 -5.249 -47.748 1.00 94.31 115 ARG A C 1
ATOM 920 O O . ARG A 1 115 ? 11.582 -5.023 -48.539 1.00 94.31 115 ARG A O 1
ATOM 927 N N . LEU A 1 116 ? 13.406 -6.199 -47.936 1.00 95.00 116 LEU A N 1
ATOM 928 C CA . LEU A 1 116 ? 13.404 -7.084 -49.103 1.00 95.00 116 LEU A CA 1
ATOM 929 C C . LEU A 1 116 ? 12.125 -7.927 -49.159 1.00 95.00 116 LEU A C 1
ATOM 931 O O . LEU A 1 116 ? 11.483 -7.983 -50.203 1.00 95.00 116 LEU A O 1
ATOM 935 N N . LYS A 1 117 ? 11.696 -8.492 -48.023 1.00 93.81 117 LYS A N 1
ATOM 936 C CA .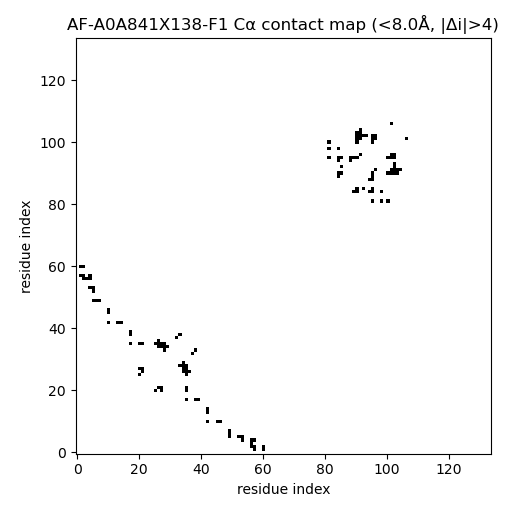 LYS A 1 117 ? 10.439 -9.248 -47.933 1.00 93.81 117 LYS A CA 1
ATOM 937 C C . LYS A 1 117 ? 9.221 -8.394 -48.301 1.00 93.81 117 LYS A C 1
ATOM 939 O O . LYS A 1 117 ? 8.362 -8.840 -49.053 1.00 93.81 117 LYS A O 1
ATOM 944 N N . ARG A 1 118 ? 9.150 -7.149 -47.815 1.00 94.44 118 ARG A N 1
ATOM 945 C CA . ARG A 1 118 ? 8.063 -6.218 -48.174 1.00 94.44 118 ARG A CA 1
ATOM 946 C C . ARG A 1 118 ? 8.057 -5.868 -49.663 1.00 94.44 118 ARG A C 1
ATOM 948 O O . ARG A 1 118 ? 6.987 -5.830 -50.258 1.00 94.44 118 ARG A O 1
ATOM 955 N N . ALA A 1 119 ? 9.227 -5.622 -50.253 1.00 92.75 119 ALA A N 1
ATOM 956 C CA . ALA A 1 119 ? 9.342 -5.319 -51.678 1.00 92.75 119 ALA A CA 1
ATOM 957 C C . ALA A 1 119 ? 8.886 -6.500 -52.550 1.00 92.75 119 ALA A C 1
ATOM 959 O O . ALA A 1 119 ? 8.113 -6.297 -53.481 1.00 92.75 119 ALA A O 1
ATOM 960 N N . ALA A 1 120 ? 9.289 -7.725 -52.198 1.00 91.56 120 ALA A N 1
ATOM 961 C CA . ALA A 1 120 ? 8.853 -8.939 -52.886 1.00 91.56 120 ALA A CA 1
ATOM 962 C C . ALA A 1 120 ? 7.327 -9.125 -52.819 1.00 91.56 120 ALA A C 1
ATOM 964 O O . ALA A 1 120 ? 6.693 -9.363 -53.842 1.00 91.56 120 ALA A O 1
ATOM 965 N N . ASN A 1 121 ? 6.723 -8.929 -51.642 1.00 91.94 121 ASN A N 1
ATOM 966 C CA . ASN A 1 121 ? 5.270 -9.032 -51.481 1.00 91.94 121 ASN A CA 1
ATOM 967 C C . ASN A 1 121 ? 4.509 -7.979 -52.303 1.00 91.94 121 ASN A C 1
ATOM 969 O O . ASN A 1 121 ? 3.472 -8.292 -52.878 1.00 91.94 121 ASN A O 1
ATOM 973 N N . LYS A 1 122 ? 5.025 -6.745 -52.383 1.00 89.94 122 LYS A N 1
ATOM 974 C CA . LYS A 1 122 ? 4.419 -5.678 -53.194 1.00 89.94 122 LYS A CA 1
ATOM 975 C C . LYS A 1 122 ? 4.517 -5.967 -54.696 1.00 89.94 122 LYS A C 1
ATOM 977 O O . LYS A 1 122 ? 3.563 -5.728 -55.424 1.00 89.94 122 LYS A O 1
ATOM 982 N N . ALA A 1 123 ? 5.653 -6.487 -55.159 1.00 87.19 123 ALA A N 1
ATOM 983 C CA . ALA A 1 123 ? 5.809 -6.888 -56.556 1.00 87.19 123 ALA A CA 1
ATOM 984 C C . ALA A 1 123 ? 4.860 -8.045 -56.921 1.00 87.19 123 ALA A C 1
ATOM 986 O O . ALA A 1 123 ? 4.255 -8.032 -57.989 1.00 87.19 123 ALA A O 1
ATOM 987 N N . ALA A 1 124 ? 4.672 -9.005 -56.008 1.00 84.62 124 ALA A N 1
ATOM 988 C CA . ALA A 1 124 ? 3.730 -10.104 -56.195 1.00 84.62 124 ALA A CA 1
ATOM 989 C C . ALA A 1 124 ? 2.268 -9.625 -56.287 1.00 84.62 124 ALA A C 1
ATOM 991 O O . ALA A 1 124 ? 1.536 -10.112 -57.143 1.00 84.62 124 ALA A O 1
ATOM 992 N N . SER A 1 125 ? 1.854 -8.646 -55.472 1.00 80.12 125 SER A N 1
ATOM 993 C CA . SER A 1 125 ? 0.484 -8.108 -55.512 1.00 80.12 125 SER A CA 1
ATOM 994 C C . SER A 1 125 ? 0.203 -7.234 -56.743 1.00 80.12 125 SER A C 1
ATOM 996 O O . SER A 1 125 ? -0.907 -7.243 -57.265 1.00 80.12 125 SER A O 1
ATOM 998 N N . GLN A 1 126 ? 1.201 -6.497 -57.242 1.00 74.25 126 GLN A N 1
ATOM 999 C CA . GLN A 1 126 ? 1.052 -5.674 -58.452 1.00 74.25 126 GLN A CA 1
ATOM 1000 C C . GLN A 1 126 ? 0.959 -6.522 -59.731 1.00 74.25 126 GLN A C 1
ATOM 1002 O O . GLN A 1 126 ? 0.207 -6.177 -60.639 1.00 74.25 126 GLN A O 1
ATOM 1007 N N . ASN A 1 127 ? 1.664 -7.657 -59.787 1.00 66.50 127 ASN A N 1
ATOM 1008 C CA . ASN A 1 127 ? 1.553 -8.594 -60.908 1.00 66.50 127 ASN A CA 1
ATOM 1009 C C . ASN A 1 127 ? 0.214 -9.351 -60.941 1.00 66.50 127 ASN A C 1
ATOM 1011 O O . ASN A 1 127 ? -0.207 -9.764 -62.019 1.00 66.50 127 ASN A O 1
ATOM 1015 N N . SER A 1 128 ? -0.462 -9.532 -59.800 1.00 62.31 128 SER A N 1
ATOM 1016 C CA . SER A 1 128 ? -1.805 -10.133 -59.761 1.00 62.31 128 SER A CA 1
ATOM 1017 C C . SER A 1 128 ? -2.928 -9.169 -60.163 1.00 62.31 128 SER A C 1
ATOM 1019 O O . SER A 1 128 ? -3.968 -9.622 -60.625 1.00 62.31 128 SER A O 1
ATOM 1021 N N . GLU A 1 129 ? -2.738 -7.852 -60.022 1.00 58.94 129 GLU A N 1
ATOM 1022 C CA . GLU A 1 129 ? -3.715 -6.844 -60.477 1.00 58.94 129 GLU A CA 1
ATOM 1023 C C . GLU A 1 129 ? -3.598 -6.557 -61.984 1.00 58.94 129 GLU A C 1
ATOM 1025 O O . GLU A 1 129 ? -4.606 -6.312 -62.641 1.00 58.94 129 GLU A O 1
ATOM 1030 N N . SER A 1 130 ? -2.394 -6.641 -62.566 1.00 57.03 130 SER A N 1
ATOM 1031 C CA . SER A 1 130 ? -2.182 -6.416 -64.007 1.00 57.03 130 SER A CA 1
ATOM 1032 C C . SER A 1 130 ? -2.609 -7.587 -64.900 1.00 57.03 130 SER A C 1
ATOM 1034 O O . SER A 1 130 ? -2.806 -7.396 -66.095 1.00 57.03 130 SER A O 1
ATOM 1036 N N . THR A 1 131 ? -2.779 -8.786 -64.339 1.00 56.66 131 THR A N 1
ATOM 1037 C CA . THR A 1 131 ? -3.238 -9.987 -65.063 1.00 56.66 131 THR A CA 1
ATOM 1038 C C . THR A 1 131 ? -4.760 -10.184 -65.026 1.00 56.66 131 THR A C 1
ATOM 1040 O O . THR A 1 131 ? -5.259 -11.111 -65.655 1.00 56.66 131 THR A O 1
ATOM 1043 N N . GLY A 1 132 ? -5.504 -9.312 -64.329 1.00 54.91 132 GLY A N 1
ATOM 1044 C CA . GLY A 1 132 ? -6.968 -9.372 -64.197 1.00 54.91 132 GLY A CA 1
ATOM 1045 C C . GLY A 1 132 ? -7.770 -8.431 -65.110 1.00 54.91 132 GLY A C 1
ATOM 1046 O O . GLY A 1 132 ? -8.996 -8.436 -65.033 1.00 54.91 132 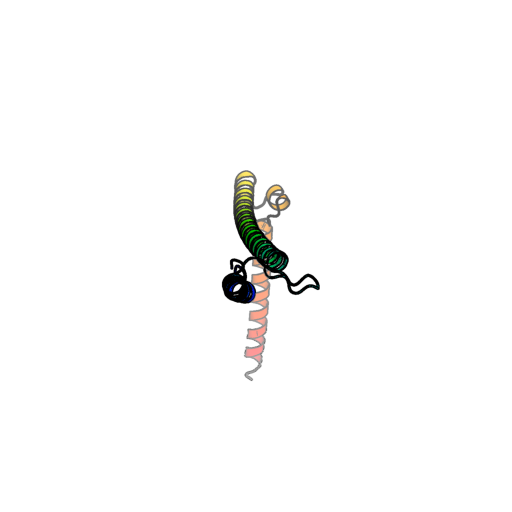GLY A O 1
ATOM 1047 N N . LEU A 1 133 ? -7.117 -7.620 -65.953 1.00 51.19 133 LEU A N 1
ATOM 1048 C CA . LEU A 1 133 ? -7.763 -6.825 -67.009 1.00 51.19 133 LEU A CA 1
ATOM 1049 C C . LEU A 1 133 ? -7.323 -7.349 -68.385 1.00 51.19 133 LEU A C 1
ATOM 1051 O O . LEU A 1 133 ? -6.389 -6.831 -68.997 1.00 51.19 133 LEU A O 1
ATOM 1055 N N . SER A 1 134 ? -7.970 -8.404 -68.867 1.00 42.72 134 SER A N 1
ATOM 1056 C CA . SER A 1 134 ? -8.009 -8.808 -70.280 1.00 42.72 134 SER A CA 1
ATOM 1057 C C . SER A 1 134 ? -9.285 -9.595 -70.530 1.00 42.72 134 SER A C 1
ATOM 1059 O O . SER A 1 134 ? -9.630 -10.416 -69.651 1.00 42.72 134 SER A O 1
#

Sequence (134 aa):
MSQRKRTSRVLENAELK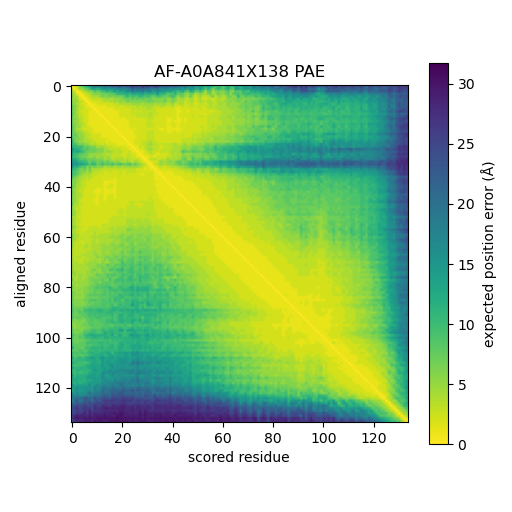FAGVKAINTNLDIGDNYNTIKFAQLIEELRTKLENHNTILSTIDSSKIELEQLEKKLVSYCENMMMGIGFKYGKDSREYQMAGGVRRSEILRKSRATRLKRAANKAASQNSESTGLS

pLDDT: mean 91.96, std 10.51, range [42.72, 98.38]

Foldseek 3Di:
DQDDQDDDPPLVVLVVVLVVVCVVPVFDDPDPCPTSVSSVVVSVVVVVVSVVVRVVSVVVRVVVVVVVVVVVVVVVVLVVVLVVQCVPQNQQDPSSVVSVGDRPVNVVVVVVVVVVVVVVVVVVVVVVVVVPPD